Protein AF-A0A497BP34-F1 (afdb_monomer_lite)

Radius of gyration: 18.58 Å; chains: 1; bounding box: 38×30×48 Å

pLDDT: mean 90.64, std 9.7, range [40.34, 97.56]

Structure (mmCIF, N/CA/C/O backbone):
data_AF-A0A497BP34-F1
#
_entry.id   AF-A0A497BP34-F1
#
loop_
_atom_site.group_PDB
_atom_site.id
_atom_site.type_symbol
_atom_site.label_atom_id
_atom_site.label_alt_id
_atom_site.label_comp_id
_atom_site.label_asym_id
_atom_site.label_entity_id
_atom_site.label_seq_id
_atom_site.pdbx_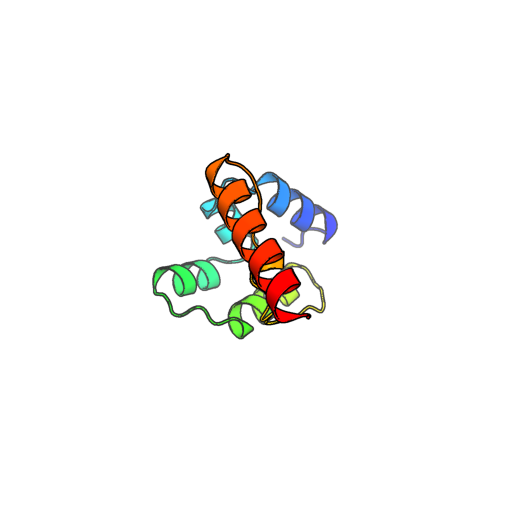PDB_ins_code
_atom_site.Cartn_x
_atom_site.Cartn_y
_atom_site.Cartn_z
_atom_site.occupancy
_atom_site.B_iso_or_equiv
_atom_site.auth_seq_id
_atom_site.auth_comp_id
_atom_site.auth_asym_id
_atom_site.auth_atom_id
_atom_site.pdbx_PDB_model_num
ATOM 1 N N . MET A 1 1 ? -18.124 9.944 16.589 1.00 40.34 1 MET A N 1
ATOM 2 C CA . MET A 1 1 ? -18.042 11.121 15.702 1.00 40.34 1 MET A CA 1
ATOM 3 C C . MET A 1 1 ? -18.083 10.592 14.276 1.00 40.34 1 MET A C 1
ATOM 5 O O . MET A 1 1 ? -17.123 9.961 13.857 1.00 40.34 1 MET A O 1
ATOM 9 N N . ALA A 1 2 ? -19.239 10.672 13.617 1.00 47.81 2 ALA A N 1
ATOM 10 C CA . ALA A 1 2 ? -19.425 10.155 12.262 1.00 47.81 2 ALA A CA 1
ATOM 11 C C . ALA A 1 2 ? -19.014 11.253 11.274 1.00 47.81 2 ALA A C 1
ATOM 13 O O . ALA A 1 2 ? -19.752 12.214 11.089 1.00 47.81 2 ALA A O 1
ATOM 14 N N . LEU A 1 3 ? -17.803 11.151 10.726 1.00 60.31 3 LEU A N 1
ATOM 15 C CA . LEU A 1 3 ? -17.374 11.982 9.600 1.00 60.31 3 LEU A CA 1
ATOM 16 C C . LEU A 1 3 ? -18.170 11.554 8.364 1.00 60.31 3 LEU A C 1
ATOM 18 O O . LEU A 1 3 ? -18.424 10.360 8.182 1.00 60.31 3 LEU A O 1
ATOM 22 N N . SER A 1 4 ? -18.558 12.498 7.510 1.00 73.38 4 SER A N 1
ATOM 23 C CA . SER A 1 4 ? -19.110 12.133 6.205 1.00 73.38 4 SER A CA 1
ATOM 24 C C . SER A 1 4 ? -18.042 11.395 5.386 1.00 73.38 4 SER A C 1
ATOM 26 O O . SER A 1 4 ? -16.848 11.670 5.511 1.00 73.38 4 SER A O 1
ATOM 28 N N . GLN A 1 5 ? -18.449 10.454 4.528 1.00 75.62 5 GLN A N 1
ATOM 29 C CA . GLN A 1 5 ? -17.523 9.610 3.756 1.00 75.62 5 GLN A CA 1
ATOM 30 C C . GLN A 1 5 ? -16.435 10.439 3.042 1.00 75.62 5 GLN A C 1
ATOM 32 O O . GLN A 1 5 ? -15.255 10.096 3.077 1.00 75.62 5 GLN A O 1
ATOM 37 N N . ARG A 1 6 ? -16.811 11.585 2.457 1.00 78.19 6 ARG A N 1
ATOM 38 C CA . ARG A 1 6 ? -15.893 12.491 1.742 1.00 78.19 6 ARG A CA 1
ATOM 39 C C . ARG A 1 6 ? -14.850 13.136 2.654 1.00 78.19 6 ARG A C 1
ATOM 41 O O . ARG A 1 6 ? -13.714 13.324 2.226 1.00 78.19 6 ARG A O 1
ATOM 48 N N . GLU A 1 7 ? -15.219 13.474 3.886 1.00 86.81 7 GLU A N 1
ATOM 49 C CA . GLU A 1 7 ? -14.294 14.063 4.860 1.00 86.81 7 GLU A CA 1
ATOM 50 C C . GLU A 1 7 ? -13.231 13.054 5.271 1.00 86.81 7 GLU A C 1
ATOM 52 O O . GLU A 1 7 ? -12.051 13.384 5.263 1.00 86.81 7 GLU A O 1
ATOM 57 N N . LEU A 1 8 ? -13.620 11.801 5.508 1.00 87.44 8 LEU A N 1
ATOM 58 C CA . LEU A 1 8 ? -12.672 10.746 5.847 1.00 87.44 8 LEU A CA 1
ATOM 59 C C . LEU A 1 8 ? -11.676 10.467 4.712 1.00 87.44 8 LEU A C 1
ATOM 61 O O . LEU A 1 8 ? -10.476 10.349 4.960 1.00 87.44 8 LEU A O 1
ATOM 65 N N . TRP A 1 9 ? -12.149 10.393 3.465 1.00 88.00 9 TRP A N 1
ATOM 66 C CA . TRP A 1 9 ? -11.270 10.260 2.298 1.00 88.00 9 TRP A CA 1
ATOM 67 C C . TRP A 1 9 ? -10.287 11.427 2.185 1.00 88.00 9 TRP A C 1
ATOM 69 O O . TRP A 1 9 ? -9.096 11.220 1.932 1.00 88.00 9 TRP A O 1
ATOM 79 N N . ARG A 1 10 ? -10.770 12.655 2.398 1.00 91.31 10 ARG A N 1
ATOM 80 C CA . ARG A 1 10 ? -9.934 13.857 2.392 1.00 91.31 10 ARG A CA 1
ATOM 81 C C . ARG A 1 10 ? -8.884 13.817 3.501 1.00 91.31 10 ARG A C 1
ATOM 83 O O . ARG A 1 10 ? -7.717 14.081 3.224 1.00 91.31 10 ARG A O 1
ATOM 90 N N . ASP A 1 11 ? -9.268 13.442 4.715 1.00 92.44 11 ASP A N 1
ATOM 91 C CA . ASP A 1 11 ? -8.377 13.408 5.876 1.00 92.44 11 ASP A CA 1
ATOM 92 C C . ASP A 1 11 ? -7.300 12.325 5.731 1.00 92.44 11 ASP A C 1
ATOM 94 O O . ASP A 1 11 ? -6.123 12.576 5.999 1.00 92.44 11 ASP A O 1
ATOM 98 N N . LEU A 1 12 ? -7.666 11.142 5.223 1.00 92.06 12 LEU A N 1
ATOM 99 C CA . LEU A 1 12 ? -6.712 10.074 4.904 1.00 92.06 12 LEU A CA 1
ATOM 100 C C . LEU A 1 12 ? -5.702 10.506 3.835 1.00 92.06 12 LEU A C 1
ATOM 102 O O . LEU A 1 12 ? -4.508 10.215 3.959 1.00 92.06 12 LEU A O 1
ATOM 106 N N . SER A 1 13 ? -6.175 11.224 2.813 1.00 92.75 13 SER A N 1
ATOM 107 C CA . SER A 1 13 ? -5.344 11.729 1.716 1.00 92.75 13 SER A CA 1
ATOM 108 C C . SER A 1 13 ? -4.399 12.839 2.183 1.00 92.75 13 SER A C 1
ATOM 110 O O . SER A 1 13 ? -3.216 12.840 1.835 1.00 92.75 13 SER A O 1
ATOM 112 N N . ALA A 1 14 ? -4.886 13.757 3.022 1.00 95.56 14 ALA A N 1
ATOM 113 C CA . ALA A 1 14 ? -4.069 14.795 3.646 1.00 95.56 14 ALA A CA 1
ATOM 114 C C . ALA A 1 14 ? -2.991 14.186 4.558 1.00 95.56 14 ALA A C 1
ATOM 116 O O . ALA A 1 14 ? -1.843 14.631 4.562 1.00 95.56 14 ALA A O 1
ATOM 117 N N . ALA A 1 15 ? -3.328 13.106 5.267 1.00 95.50 15 ALA A N 1
ATOM 118 C CA . ALA A 1 15 ? -2.418 12.375 6.138 1.00 95.50 15 ALA A CA 1
ATOM 119 C C . ALA A 1 15 ? -1.489 11.383 5.405 1.00 95.50 15 ALA A C 1
ATOM 121 O O . ALA A 1 15 ? -0.808 10.610 6.076 1.00 95.50 15 ALA A O 1
ATOM 122 N N . ARG A 1 16 ? -1.389 11.390 4.061 1.00 94.31 16 ARG A N 1
ATOM 123 C CA . ARG A 1 16 ? -0.614 10.390 3.281 1.00 94.31 16 ARG A CA 1
ATOM 124 C C . ARG A 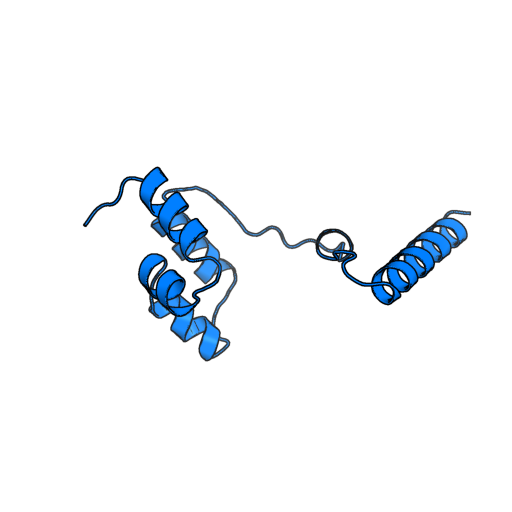1 16 ? 0.862 10.228 3.654 1.00 94.31 16 ARG A C 1
ATOM 126 O O . ARG A 1 16 ? 1.471 9.228 3.301 1.00 94.31 16 ARG A O 1
ATOM 133 N N . LYS A 1 17 ? 1.447 11.216 4.334 1.00 93.75 17 LYS A N 1
ATOM 134 C CA . LYS A 1 17 ? 2.844 11.201 4.803 1.00 93.75 17 LYS A CA 1
ATOM 135 C C . LYS A 1 17 ? 2.975 10.949 6.313 1.00 93.75 17 LYS A C 1
ATOM 137 O O . LYS A 1 17 ? 4.081 10.993 6.837 1.00 93.75 17 LYS A O 1
ATOM 142 N N . ASN A 1 18 ? 1.868 10.712 7.022 1.00 95.94 18 ASN A N 1
ATOM 143 C CA . ASN A 1 18 ? 1.833 10.516 8.470 1.00 95.94 18 ASN A CA 1
ATOM 144 C C . ASN A 1 18 ? 1.155 9.185 8.828 1.00 95.94 18 ASN A C 1
ATOM 146 O O . ASN A 1 18 ? -0.064 9.103 8.998 1.00 95.94 18 ASN A O 1
ATOM 150 N N . ALA A 1 19 ? 1.975 8.146 8.999 1.00 92.75 19 ALA A N 1
ATOM 151 C CA . ALA A 1 19 ? 1.509 6.796 9.304 1.00 92.75 19 ALA A CA 1
ATOM 152 C C . ALA A 1 19 ? 0.698 6.715 10.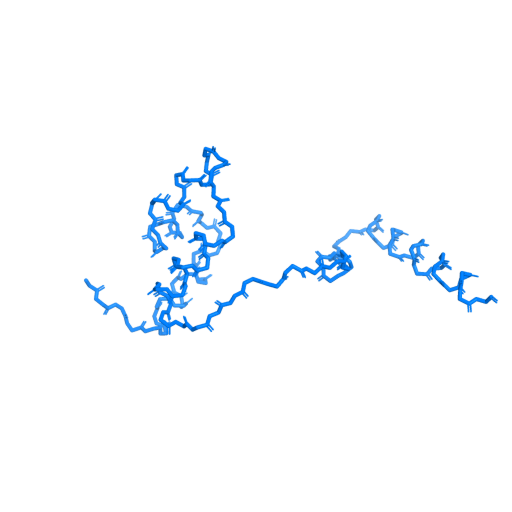612 1.00 92.75 19 ALA A C 1
ATOM 154 O O . ALA A 1 19 ? -0.313 6.019 10.667 1.00 92.75 19 ALA A O 1
ATOM 155 N N . LEU A 1 20 ? 1.086 7.460 11.655 1.00 94.62 20 LEU A N 1
ATOM 156 C CA . LEU A 1 20 ? 0.376 7.460 12.942 1.00 94.62 20 LEU A CA 1
ATOM 157 C C . LEU A 1 20 ? -1.014 8.091 12.827 1.00 94.62 20 LEU A C 1
ATOM 159 O O . LEU A 1 20 ? -1.972 7.622 13.445 1.00 94.62 20 LEU A O 1
ATOM 163 N N . GLN A 1 21 ? -1.142 9.147 12.026 1.00 94.31 21 GLN A N 1
ATOM 164 C CA . GLN A 1 21 ? -2.425 9.798 11.786 1.00 94.31 21 GLN A CA 1
ATOM 165 C C . GLN A 1 21 ? -3.350 8.911 10.949 1.00 94.31 21 GLN A C 1
ATOM 167 O O . GLN A 1 21 ? -4.521 8.758 11.298 1.00 94.31 21 GLN A O 1
ATOM 172 N N . GLN A 1 22 ? -2.821 8.233 9.928 1.00 93.81 22 GLN A N 1
ATOM 173 C CA . GLN A 1 22 ? -3.582 7.221 9.194 1.00 93.81 22 GLN A CA 1
ATOM 174 C C . GLN A 1 22 ? -4.001 6.050 10.088 1.00 93.81 22 GLN A C 1
ATOM 176 O O . GLN A 1 22 ? -5.152 5.627 10.032 1.00 93.81 22 GLN A O 1
ATOM 181 N N . ALA A 1 23 ? -3.125 5.572 10.977 1.00 93.94 23 ALA A N 1
ATOM 182 C CA . ALA A 1 23 ? -3.456 4.516 11.932 1.00 93.94 23 ALA A CA 1
ATOM 183 C C . ALA A 1 23 ? -4.579 4.926 12.899 1.00 93.94 23 ALA A C 1
ATOM 185 O O . ALA A 1 23 ? -5.395 4.087 13.275 1.00 93.94 23 ALA A O 1
ATOM 186 N N . ARG A 1 24 ? -4.668 6.206 13.283 1.00 93.19 24 ARG A N 1
ATOM 187 C CA . ARG A 1 24 ? -5.784 6.727 14.093 1.00 93.19 24 ARG A CA 1
ATOM 188 C C . ARG A 1 24 ? -7.102 6.771 13.317 1.00 93.19 24 ARG A C 1
ATOM 190 O O . ARG A 1 24 ? -8.124 6.389 13.877 1.00 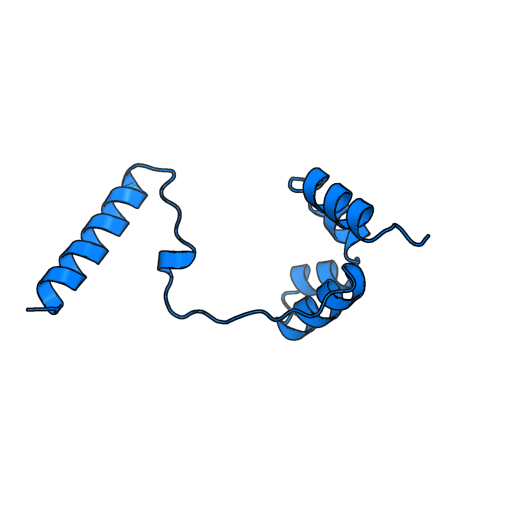93.19 24 ARG A O 1
ATOM 197 N N . LEU A 1 25 ? -7.071 7.199 12.053 1.00 92.06 25 LEU A N 1
ATOM 198 C CA . LEU A 1 25 ? -8.253 7.277 11.183 1.00 92.06 25 LEU A CA 1
ATOM 199 C C . LEU A 1 25 ? -8.772 5.885 10.794 1.00 92.06 25 LEU A C 1
ATOM 201 O O . LEU A 1 25 ? -9.963 5.605 10.899 1.00 92.06 25 LEU A O 1
ATOM 205 N N . VAL A 1 26 ? -7.869 4.991 10.384 1.00 91.94 26 VAL A N 1
ATOM 206 C CA . VAL A 1 26 ? -8.213 3.629 9.967 1.00 91.94 26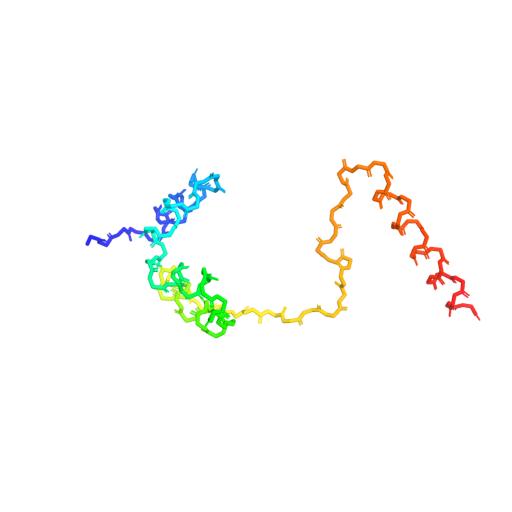 VAL A CA 1
ATOM 207 C C . VAL A 1 26 ? -8.464 2.742 11.173 1.00 91.94 26 VAL A C 1
ATOM 209 O O . VAL A 1 26 ? -9.432 1.999 11.163 1.00 91.94 26 VAL A O 1
ATOM 212 N N . GLY A 1 27 ? -7.658 2.809 12.231 1.00 91.44 27 GLY A N 1
ATOM 213 C CA . GLY A 1 27 ? -7.818 2.041 13.466 1.00 91.44 27 GLY A CA 1
ATOM 214 C C . GLY A 1 27 ? -6.522 1.386 13.947 1.00 91.44 27 GLY A C 1
ATOM 215 O O . GLY A 1 27 ? -5.869 0.647 13.209 1.00 91.44 27 GLY A O 1
ATOM 216 N N . LEU A 1 28 ? -6.209 1.577 15.233 1.00 93.38 28 LEU A N 1
ATOM 217 C CA . LEU A 1 28 ? -4.956 1.114 15.844 1.00 93.38 28 LEU A CA 1
ATOM 218 C C . LEU A 1 28 ? -4.776 -0.410 15.812 1.00 93.38 28 LEU A C 1
ATOM 220 O O . LEU A 1 28 ? -3.652 -0.881 15.699 1.00 93.38 28 LEU A O 1
ATOM 224 N N . GLY A 1 29 ? -5.860 -1.192 15.860 1.00 93.00 29 GLY A N 1
ATOM 225 C CA . GLY A 1 29 ? -5.772 -2.656 15.804 1.00 93.00 29 GLY A CA 1
ATOM 226 C C . GLY A 1 29 ? -5.176 -3.183 14.493 1.00 93.00 29 GLY A C 1
ATOM 227 O O . GLY A 1 29 ? -4.407 -4.139 14.515 1.00 93.00 29 GLY A O 1
ATOM 228 N N . LEU A 1 30 ? -5.478 -2.531 13.363 1.00 93.81 30 LEU A N 1
ATOM 229 C CA . LEU A 1 30 ? -4.902 -2.882 12.060 1.00 93.81 30 LEU A CA 1
ATOM 230 C C . LEU A 1 30 ? -3.399 -2.577 12.031 1.00 93.81 30 LEU A C 1
ATOM 232 O O . LEU A 1 30 ? -2.600 -3.392 11.581 1.00 93.81 30 LEU A O 1
ATOM 236 N N . PHE A 1 31 ? -3.026 -1.417 12.574 1.00 94.56 31 PHE A N 1
ATOM 237 C CA . PHE A 1 31 ? -1.638 -0.984 12.682 1.00 94.56 31 PHE A CA 1
ATOM 238 C C . PHE A 1 31 ? -0.815 -1.904 13.593 1.00 94.56 31 PHE A C 1
ATOM 240 O O . PHE A 1 31 ? 0.277 -2.315 13.219 1.00 94.56 31 PHE A O 1
ATOM 247 N N . LEU A 1 32 ? -1.356 -2.311 14.745 1.00 95.88 32 LEU A N 1
ATOM 248 C CA . LEU A 1 32 ? -0.690 -3.275 15.624 1.00 95.88 32 LEU A CA 1
ATOM 249 C C . LEU A 1 32 ? -0.481 -4.622 14.929 1.00 95.88 32 LEU A C 1
ATOM 251 O O . LEU A 1 32 ? 0.622 -5.153 14.994 1.00 95.88 32 LEU A O 1
ATOM 255 N N . LYS A 1 33 ? -1.498 -5.143 14.223 1.00 96.50 33 LYS A N 1
ATOM 256 C CA . LYS A 1 33 ? -1.367 -6.369 13.417 1.00 96.50 33 LYS A CA 1
ATOM 257 C C . LYS A 1 33 ? -0.267 -6.248 12.362 1.00 96.50 33 LYS A C 1
ATOM 259 O O . LYS A 1 33 ? 0.467 -7.212 12.168 1.00 96.50 33 LYS A O 1
ATOM 264 N N . LEU A 1 34 ? -0.139 -5.089 11.711 1.00 95.19 34 LEU A N 1
ATOM 265 C CA . LEU A 1 34 ? 0.931 -4.828 10.746 1.00 95.19 34 LEU A CA 1
ATOM 266 C C . LEU A 1 34 ? 2.311 -4.903 11.413 1.00 95.19 34 LEU A C 1
ATOM 268 O O . LEU A 1 34 ? 3.175 -5.621 10.920 1.00 95.19 34 LEU A O 1
ATOM 272 N N . LEU A 1 35 ? 2.496 -4.225 12.552 1.00 96.31 35 LEU A N 1
ATOM 273 C CA . LEU A 1 35 ? 3.778 -4.187 13.268 1.00 96.31 35 LEU A CA 1
ATOM 274 C C . LEU A 1 35 ? 4.248 -5.565 13.748 1.00 96.31 35 LEU A C 1
ATOM 276 O O . LEU A 1 35 ? 5.444 -5.835 13.758 1.00 96.31 35 LEU A O 1
ATOM 280 N N . ILE A 1 36 ? 3.319 -6.441 14.135 1.00 97.56 36 ILE A N 1
ATOM 281 C CA . ILE A 1 36 ? 3.635 -7.815 14.556 1.00 97.56 36 ILE A CA 1
ATOM 282 C C . ILE A 1 36 ? 3.602 -8.823 13.393 1.00 97.56 36 ILE A C 1
ATOM 284 O O . ILE A 1 36 ? 3.599 -10.026 13.642 1.00 97.56 36 ILE A O 1
ATOM 288 N N . HIS A 1 37 ? 3.523 -8.357 12.140 1.00 96.56 37 HIS A N 1
ATOM 289 C CA . HIS A 1 37 ? 3.416 -9.180 10.924 1.00 96.56 37 HIS A CA 1
ATOM 290 C C . HIS A 1 37 ? 2.254 -10.194 10.929 1.00 96.56 37 HIS A C 1
ATOM 292 O O . HIS A 1 37 ? 2.327 -11.252 10.310 1.00 96.56 37 HIS A O 1
ATOM 298 N N . ARG A 1 38 ? 1.151 -9.876 11.617 1.00 97.44 38 ARG A N 1
ATOM 299 C CA . ARG A 1 38 ? -0.071 -10.704 11.670 1.00 97.44 38 ARG A CA 1
ATOM 300 C C . ARG A 1 38 ? -1.235 -10.117 10.876 1.00 97.44 38 ARG A C 1
ATOM 302 O O . ARG A 1 38 ? -2.368 -10.561 11.046 1.00 97.44 38 ARG A O 1
ATOM 309 N N . LEU A 1 39 ? -0.985 -9.100 10.056 1.00 96.56 39 LEU A N 1
ATOM 310 C CA . LEU A 1 39 ? -2.010 -8.514 9.205 1.00 96.56 39 LEU A CA 1
ATOM 311 C C . LEU A 1 39 ? -2.234 -9.382 7.963 1.00 96.56 39 LEU A C 1
ATOM 313 O O . LEU A 1 39 ? -1.318 -9.558 7.165 1.00 96.56 39 LEU A O 1
ATOM 317 N N . SER A 1 40 ? -3.456 -9.882 7.780 1.00 96.31 40 SER A N 1
ATOM 318 C CA . SER A 1 40 ? -3.866 -10.538 6.536 1.00 96.31 40 SER A CA 1
ATOM 319 C C . SER A 1 40 ? -4.534 -9.555 5.566 1.00 96.31 40 SER A C 1
ATOM 321 O O . SER A 1 40 ? -5.025 -8.495 5.962 1.00 96.31 40 SER A O 1
ATOM 323 N N . LEU A 1 41 ? -4.614 -9.927 4.283 1.00 95.62 41 LEU A N 1
ATOM 324 C CA . LEU A 1 41 ? -5.385 -9.160 3.294 1.00 95.62 41 LEU A CA 1
ATOM 325 C C . LEU A 1 41 ? -6.864 -9.061 3.686 1.00 95.62 41 LEU A C 1
ATOM 327 O O . LEU A 1 41 ? -7.440 -7.980 3.616 1.00 95.62 41 LEU A O 1
ATOM 331 N N . SER A 1 42 ? -7.458 -10.150 4.185 1.00 95.69 42 SER A N 1
ATOM 332 C CA . SER A 1 42 ? -8.858 -10.152 4.619 1.00 95.69 42 SER A CA 1
ATOM 333 C C . SER A 1 42 ? -9.107 -9.196 5.790 1.00 95.69 42 SER A C 1
ATOM 335 O O . SER A 1 42 ? -10.141 -8.534 5.831 1.00 95.69 42 SER A O 1
ATOM 337 N N . ASP A 1 43 ? -8.161 -9.092 6.731 1.00 95.50 43 ASP A N 1
ATOM 338 C CA . ASP A 1 43 ? -8.236 -8.131 7.836 1.00 95.50 43 ASP A CA 1
ATOM 339 C C . ASP A 1 43 ? -8.244 -6.685 7.316 1.00 95.50 43 ASP A C 1
ATOM 341 O O . ASP A 1 43 ? -9.036 -5.856 7.775 1.00 95.50 43 ASP A O 1
ATOM 345 N N . ALA A 1 44 ? -7.366 -6.386 6.353 1.00 95.00 44 ALA A N 1
ATOM 346 C CA . ALA A 1 44 ? -7.277 -5.073 5.725 1.00 95.00 44 ALA A CA 1
ATOM 347 C C . ALA A 1 44 ? -8.553 -4.731 4.946 1.00 95.00 44 ALA A C 1
ATOM 349 O O . ALA A 1 44 ? -9.121 -3.661 5.157 1.00 95.00 44 ALA A O 1
ATOM 350 N N . GLU A 1 45 ? -9.053 -5.649 4.118 1.00 96.06 45 GLU A N 1
ATOM 351 C CA . GLU A 1 45 ? -10.292 -5.480 3.352 1.00 96.06 45 GLU A CA 1
ATOM 352 C C . GLU A 1 45 ? -11.485 -5.186 4.258 1.00 96.06 45 GLU A C 1
ATOM 354 O O . GLU A 1 45 ? -12.159 -4.173 4.075 1.00 96.06 45 GLU A O 1
ATOM 359 N N . GLN A 1 46 ? -11.721 -6.030 5.269 1.00 95.12 46 GLN A N 1
ATOM 360 C CA . GLN A 1 46 ? -12.837 -5.860 6.202 1.00 95.12 46 GLN A CA 1
ATOM 361 C C . GLN A 1 46 ? -12.762 -4.512 6.914 1.00 95.12 46 GLN A C 1
ATOM 363 O O . GLN A 1 46 ? -13.772 -3.816 7.057 1.00 95.12 46 GLN A O 1
ATOM 368 N N . ARG A 1 47 ? -11.562 -4.122 7.362 1.00 94.25 47 ARG A N 1
ATOM 369 C CA . ARG A 1 47 ? -11.386 -2.867 8.085 1.00 94.25 47 ARG A CA 1
ATOM 370 C C . ARG A 1 47 ? -11.589 -1.660 7.180 1.00 94.25 47 ARG A C 1
ATOM 372 O O . ARG A 1 47 ? -12.315 -0.752 7.570 1.00 94.25 47 ARG A O 1
ATOM 379 N N . ILE A 1 48 ? -10.971 -1.646 6.004 1.00 92.31 48 ILE A N 1
ATOM 380 C CA . ILE A 1 48 ? -11.032 -0.522 5.066 1.00 92.31 48 ILE A CA 1
ATOM 381 C C . ILE A 1 48 ? -12.441 -0.366 4.493 1.00 92.31 48 ILE A C 1
ATOM 383 O O . ILE A 1 48 ? -12.957 0.748 4.487 1.00 92.31 48 ILE A O 1
ATOM 387 N N . CYS A 1 49 ? -13.107 -1.463 4.119 1.00 93.88 49 CYS A N 1
ATOM 388 C CA . CYS A 1 49 ? -14.499 -1.434 3.664 1.00 93.88 49 CYS A CA 1
ATOM 389 C C . CYS A 1 49 ? -15.430 -0.849 4.730 1.00 93.88 49 CYS A C 1
ATOM 391 O O . CYS A 1 49 ? -16.266 -0.007 4.421 1.00 93.88 49 CYS A O 1
ATOM 393 N N . LYS A 1 50 ? -15.243 -1.235 6.000 1.00 92.31 50 LYS A N 1
ATOM 394 C CA . LYS A 1 50 ? -16.023 -0.700 7.123 1.00 92.31 50 LYS A CA 1
ATOM 395 C C . LYS A 1 50 ? -15.732 0.775 7.403 1.00 92.31 50 LYS A C 1
ATOM 397 O O . LYS A 1 50 ? -16.644 1.518 7.740 1.00 92.31 50 LYS A O 1
ATOM 402 N N . VAL A 1 51 ? -14.466 1.182 7.334 1.00 90.44 51 VAL A N 1
ATOM 403 C CA . VAL A 1 51 ? -14.036 2.558 7.628 1.00 90.44 51 VAL A CA 1
ATOM 404 C C . VAL A 1 51 ? -14.511 3.515 6.540 1.00 90.44 51 VAL A C 1
ATOM 406 O O . VAL A 1 51 ? -15.034 4.575 6.854 1.00 90.44 51 VAL A O 1
ATOM 409 N N . LEU A 1 52 ? -14.363 3.128 5.275 1.00 89.19 52 LEU A N 1
ATOM 410 C CA . LEU A 1 52 ? -14.712 3.958 4.125 1.00 89.19 52 LEU A CA 1
ATOM 411 C C . LEU A 1 52 ? -16.173 3.804 3.686 1.00 89.19 52 LEU A C 1
ATOM 413 O O . LEU A 1 52 ? -16.599 4.532 2.797 1.00 89.19 52 LEU A O 1
ATOM 417 N N . ASP A 1 53 ? -16.925 2.879 4.285 1.00 89.75 53 ASP A N 1
ATOM 418 C CA . ASP A 1 53 ? -18.290 2.514 3.886 1.00 89.75 53 ASP A CA 1
ATOM 419 C C . ASP A 1 53 ? -18.387 2.176 2.387 1.00 89.75 53 ASP A C 1
ATOM 421 O O . ASP A 1 53 ? -19.187 2.717 1.624 1.00 89.75 53 ASP A O 1
ATOM 425 N N . VAL A 1 54 ? -17.477 1.311 1.935 1.00 91.75 54 VAL A N 1
ATOM 426 C CA . VAL A 1 54 ? -17.389 0.851 0.543 1.00 91.75 54 VAL A CA 1
ATOM 427 C C . VAL A 1 54 ? -17.373 -0.667 0.485 1.00 91.75 54 VAL A C 1
ATOM 429 O O . VAL A 1 54 ? -17.004 -1.344 1.442 1.00 91.75 54 VAL A O 1
ATOM 432 N N . ARG A 1 55 ? -17.721 -1.217 -0.679 1.00 93.81 55 ARG A N 1
ATOM 433 C CA . ARG A 1 55 ? -17.483 -2.628 -0.997 1.00 93.81 55 ARG A CA 1
ATOM 434 C C . ARG A 1 55 ? -16.243 -2.719 -1.875 1.00 93.81 55 ARG A C 1
ATOM 436 O O . ARG A 1 55 ? -16.256 -2.214 -2.993 1.00 93.81 55 ARG A O 1
ATOM 443 N N . GLY A 1 56 ? -15.193 -3.354 -1.372 1.00 93.25 56 GLY A N 1
ATOM 444 C CA . GLY A 1 56 ? -13.925 -3.512 -2.077 1.00 93.25 56 GLY A CA 1
ATOM 445 C C . GLY A 1 56 ? -13.233 -4.823 -1.722 1.00 93.25 56 GLY A C 1
ATOM 446 O O . GLY A 1 56 ? -13.592 -5.489 -0.750 1.00 93.25 56 GLY A O 1
ATOM 447 N N . ARG A 1 57 ? -12.250 -5.201 -2.538 1.00 96.38 57 ARG A N 1
ATOM 448 C CA . ARG A 1 57 ? -11.405 -6.381 -2.342 1.00 96.38 57 ARG A CA 1
ATOM 449 C C . ARG A 1 57 ? -10.020 -6.116 -2.933 1.00 96.38 57 ARG A C 1
ATOM 451 O O . ARG A 1 57 ? -9.920 -5.413 -3.937 1.00 96.38 57 ARG A O 1
ATOM 458 N N . ALA A 1 58 ? -8.978 -6.678 -2.332 1.00 94.81 58 ALA A N 1
ATOM 459 C CA . ALA A 1 58 ? -7.656 -6.732 -2.932 1.00 94.81 58 ALA A CA 1
ATOM 460 C C . ALA A 1 58 ? -7.648 -7.766 -4.067 1.00 94.81 58 ALA A C 1
ATOM 462 O O . ALA A 1 58 ? -8.169 -8.872 -3.929 1.00 94.81 58 ALA A O 1
ATOM 463 N N . VAL A 1 59 ? -7.044 -7.415 -5.198 1.00 94.12 59 VAL A N 1
ATOM 464 C CA . VAL A 1 59 ? -6.888 -8.321 -6.339 1.00 94.12 59 VAL A CA 1
ATOM 465 C C . VAL A 1 59 ? -5.420 -8.735 -6.394 1.00 94.12 59 VAL A C 1
ATOM 467 O O . VAL A 1 59 ? -4.590 -7.907 -6.771 1.00 94.12 59 VAL A O 1
ATOM 470 N N . PRO A 1 60 ? -5.063 -9.972 -5.993 1.00 92.62 60 PRO A N 1
ATOM 471 C CA . PRO A 1 60 ? -3.721 -10.486 -6.215 1.00 92.62 60 PRO A CA 1
ATOM 472 C C . PRO A 1 60 ? -3.433 -10.467 -7.713 1.00 92.62 60 PRO A C 1
ATOM 474 O O . PRO A 1 60 ? -4.201 -11.018 -8.502 1.00 92.62 60 PRO A O 1
ATOM 477 N N . PHE A 1 61 ? -2.347 -9.807 -8.096 1.00 93.81 61 PHE A N 1
ATOM 478 C CA . PHE A 1 61 ? -1.992 -9.616 -9.491 1.00 93.81 61 PHE A CA 1
ATOM 479 C C . PHE A 1 61 ? -0.589 -10.160 -9.736 1.00 93.81 61 PHE A C 1
ATOM 481 O O . PHE A 1 61 ? 0.351 -9.805 -9.029 1.00 93.81 61 PHE A O 1
ATOM 488 N N . SER A 1 62 ? -0.466 -11.061 -10.710 1.00 92.94 62 SER A N 1
ATOM 489 C CA . SER A 1 62 ? 0.771 -11.811 -10.973 1.00 92.94 62 SER A CA 1
ATOM 490 C C . SER A 1 62 ? 1.793 -11.049 -11.815 1.00 92.94 62 SER A C 1
ATOM 492 O O . SER A 1 62 ? 2.886 -11.559 -12.030 1.00 92.94 62 SER A O 1
ATOM 494 N N . TYR A 1 63 ? 1.441 -9.857 -12.292 1.00 90.44 63 TYR A N 1
ATOM 495 C CA . TYR A 1 63 ? 2.271 -9.039 -13.168 1.00 90.44 63 TYR A CA 1
ATOM 496 C C . TYR A 1 63 ? 2.901 -7.904 -12.349 1.00 90.44 63 TYR A C 1
ATOM 498 O O . TYR A 1 63 ? 2.230 -6.897 -12.085 1.00 90.44 63 TYR A O 1
ATOM 506 N N . PRO A 1 64 ? 4.154 -8.062 -11.885 1.00 87.88 64 PRO A N 1
ATOM 507 C CA . PRO A 1 64 ? 4.823 -7.067 -11.050 1.00 87.88 64 PRO A CA 1
ATOM 508 C C . PRO A 1 64 ? 5.000 -5.717 -11.757 1.00 87.88 64 PRO A C 1
ATOM 510 O O . PRO A 1 64 ? 5.080 -4.692 -11.084 1.00 87.88 64 PRO A O 1
ATOM 513 N N . GLU A 1 65 ? 4.994 -5.693 -13.093 1.00 88.50 65 GLU A N 1
ATOM 514 C CA . GLU A 1 65 ? 5.087 -4.477 -13.904 1.00 88.50 65 GLU A CA 1
ATOM 515 C C . GLU A 1 65 ? 3.991 -3.447 -13.600 1.00 88.50 65 GLU A C 1
ATOM 517 O O . GLU A 1 65 ? 4.227 -2.254 -13.751 1.00 88.50 65 GLU A O 1
ATOM 522 N N . VAL A 1 66 ? 2.818 -3.868 -13.110 1.00 91.00 66 VAL A N 1
ATOM 523 C CA . VAL A 1 66 ? 1.748 -2.935 -12.712 1.00 91.00 66 VAL A CA 1
ATOM 524 C C . VAL A 1 66 ? 2.112 -2.103 -11.480 1.00 91.00 66 VAL A C 1
ATOM 526 O O . VAL A 1 66 ? 1.562 -1.021 -11.298 1.00 91.00 66 VAL A O 1
ATOM 529 N N . GLY A 1 67 ? 3.009 -2.598 -10.624 1.00 89.75 67 GLY A N 1
ATOM 530 C CA . GLY A 1 67 ? 3.445 -1.903 -9.410 1.00 89.75 67 GLY A CA 1
ATOM 531 C C . GLY A 1 67 ? 4.827 -1.257 -9.512 1.00 89.75 67 GLY A C 1
ATOM 532 O O . GLY A 1 67 ? 5.292 -0.690 -8.525 1.00 89.75 67 GLY A O 1
ATOM 533 N N . MET A 1 68 ? 5.510 -1.384 -10.652 1.00 91.56 68 MET A N 1
ATOM 534 C CA . MET A 1 68 ? 6.866 -0.875 -10.835 1.00 91.56 68 MET A CA 1
ATOM 535 C C . MET A 1 68 ? 6.843 0.503 -11.505 1.00 91.56 68 MET A C 1
ATOM 537 O O . MET A 1 68 ? 6.641 0.608 -12.711 1.00 91.56 68 MET A O 1
ATOM 541 N N . ASP A 1 69 ? 7.141 1.548 -10.735 1.00 93.81 69 ASP A N 1
ATOM 542 C CA . ASP A 1 69 ? 7.374 2.892 -11.270 1.00 93.81 69 ASP A CA 1
ATOM 543 C C . ASP A 1 69 ? 8.835 3.081 -11.732 1.00 93.81 69 ASP A C 1
ATOM 545 O O . ASP A 1 69 ? 9.770 2.452 -11.218 1.00 93.81 69 ASP A O 1
ATOM 549 N N . VAL A 1 70 ? 9.045 3.979 -12.702 1.00 94.50 70 VAL A N 1
ATOM 550 C CA . VAL A 1 70 ? 10.373 4.369 -13.212 1.00 94.50 70 VAL A CA 1
ATOM 551 C C . VAL A 1 70 ? 10.728 5.765 -12.699 1.00 94.50 70 VAL A C 1
ATOM 553 O O . VAL A 1 70 ? 10.550 6.769 -13.384 1.00 94.50 70 VAL A O 1
ATOM 556 N N . ASP A 1 71 ? 11.256 5.823 -11.482 1.00 96.12 71 ASP A N 1
ATOM 557 C CA . ASP A 1 71 ? 11.691 7.060 -10.822 1.00 96.12 71 ASP A CA 1
ATOM 558 C C . ASP A 1 71 ? 13.180 7.381 -11.056 1.00 96.12 71 ASP A C 1
ATOM 560 O O . ASP A 1 71 ? 13.626 8.513 -10.860 1.00 96.12 71 ASP A O 1
ATOM 564 N N . LYS A 1 72 ? 13.988 6.376 -11.416 1.00 95.75 72 LYS A N 1
ATOM 565 C CA . LYS A 1 72 ? 15.458 6.424 -11.452 1.00 95.75 72 LYS A CA 1
ATOM 566 C C . LYS A 1 72 ? 16.020 5.755 -12.713 1.00 95.75 72 LYS A C 1
ATOM 568 O O . LYS A 1 72 ? 15.428 4.795 -13.204 1.00 95.75 72 LYS A O 1
ATOM 573 N N . PRO A 1 73 ? 17.211 6.166 -13.197 1.00 95.31 73 PRO A N 1
ATOM 574 C CA . PRO A 1 73 ? 17.791 5.625 -14.431 1.00 95.31 73 PRO A CA 1
ATOM 575 C C . PRO A 1 73 ? 17.940 4.096 -14.463 1.00 95.31 73 PRO A C 1
ATOM 577 O O . PRO A 1 73 ? 17.568 3.476 -15.451 1.00 95.31 73 PRO A O 1
ATOM 580 N N . PHE A 1 74 ? 18.380 3.463 -13.371 1.00 94.81 74 PHE A N 1
ATOM 581 C CA . PHE A 1 74 ? 18.519 2.000 -13.332 1.00 94.81 74 PHE A CA 1
ATOM 582 C C . PHE A 1 74 ? 17.170 1.258 -13.435 1.00 94.81 74 PHE A C 1
ATOM 584 O O . PHE A 1 74 ? 17.125 0.109 -13.859 1.00 94.81 74 PHE A O 1
ATOM 591 N N . GLN A 1 75 ? 16.052 1.893 -13.057 1.00 95.44 75 GLN A N 1
ATOM 592 C CA . GLN A 1 75 ? 14.724 1.287 -13.211 1.00 95.44 75 GLN A CA 1
ATOM 593 C C . GLN A 1 75 ? 14.330 1.219 -14.687 1.00 95.44 75 GLN A C 1
ATOM 595 O O . GLN A 1 75 ? 13.718 0.242 -15.108 1.00 95.44 75 GLN A O 1
ATOM 600 N N . LEU A 1 76 ? 14.744 2.205 -15.491 1.00 94.44 76 LEU A N 1
ATOM 601 C CA . LEU A 1 76 ? 14.555 2.175 -16.941 1.00 94.44 76 LEU A CA 1
ATOM 602 C C . LEU A 1 76 ? 15.339 1.026 -17.586 1.00 94.44 76 LEU A C 1
ATOM 604 O O . LEU A 1 76 ? 14.838 0.390 -18.510 1.00 94.44 76 LEU A O 1
ATOM 608 N N . GLU A 1 77 ? 16.549 0.750 -17.097 1.00 95.75 77 GLU A N 1
ATOM 609 C CA . GLU A 1 77 ? 17.363 -0.377 -17.567 1.00 95.75 77 GLU A CA 1
ATOM 610 C C . GLU A 1 77 ? 16.675 -1.721 -17.288 1.00 95.75 77 GLU A C 1
ATOM 612 O O . GLU A 1 77 ? 16.593 -2.554 -18.188 1.00 95.75 77 GLU A O 1
ATOM 617 N N . ILE A 1 78 ? 16.096 -1.895 -16.093 1.00 94.31 78 ILE A N 1
ATOM 618 C CA . ILE A 1 78 ? 15.317 -3.093 -15.737 1.00 94.31 78 ILE A CA 1
ATOM 619 C C . ILE A 1 78 ? 14.119 -3.273 -16.682 1.00 94.31 78 ILE A C 1
ATOM 621 O O . ILE A 1 78 ? 13.920 -4.361 -17.219 1.00 94.31 78 ILE A O 1
ATOM 625 N N . VAL A 1 79 ? 13.338 -2.211 -16.918 1.00 93.38 79 VAL A N 1
ATOM 626 C CA . VAL A 1 79 ? 12.158 -2.280 -17.798 1.00 93.38 79 VAL A CA 1
ATOM 627 C C . VAL A 1 79 ? 12.553 -2.632 -19.231 1.00 93.38 79 VAL A C 1
ATOM 629 O O . VAL A 1 79 ? 11.904 -3.468 -19.854 1.00 93.38 79 VAL A O 1
ATOM 632 N N . ARG A 1 80 ? 13.622 -2.024 -19.759 1.00 94.00 80 ARG A N 1
ATOM 633 C CA . ARG A 1 80 ? 14.115 -2.328 -21.112 1.00 94.00 80 ARG A CA 1
ATOM 634 C C . ARG A 1 80 ? 14.516 -3.790 -21.248 1.00 94.00 80 ARG A C 1
ATOM 636 O O . ARG A 1 80 ? 14.040 -4.445 -22.168 1.00 94.00 80 ARG A O 1
ATOM 643 N N . ALA A 1 81 ? 15.313 -4.300 -20.309 1.00 94.44 81 ALA A N 1
ATOM 644 C CA . ALA A 1 81 ? 15.756 -5.690 -20.329 1.00 94.44 81 ALA A CA 1
ATOM 645 C C . ALA A 1 81 ? 14.571 -6.673 -20.320 1.00 94.44 81 ALA A C 1
ATOM 647 O O . ALA A 1 81 ? 14.552 -7.623 -21.101 1.00 94.44 81 ALA A O 1
A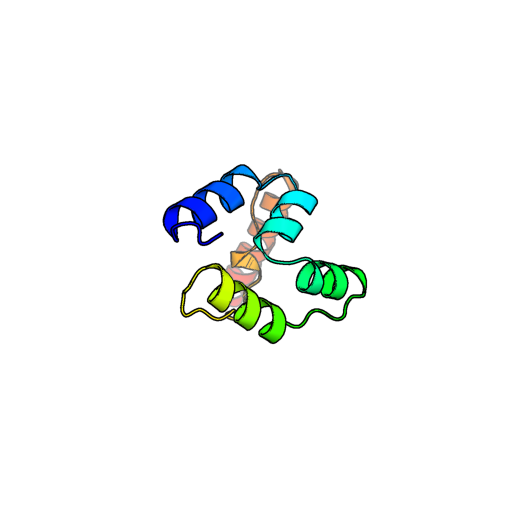TOM 648 N N . GLU A 1 82 ? 13.555 -6.420 -19.488 1.00 92.69 82 GLU A N 1
ATOM 649 C CA . GLU A 1 82 ? 12.349 -7.256 -19.416 1.00 92.69 82 GLU A CA 1
ATOM 650 C C . GLU A 1 82 ? 11.529 -7.207 -20.719 1.00 92.69 82 GLU A C 1
ATOM 652 O O . GLU A 1 82 ? 11.114 -8.247 -21.235 1.00 92.69 82 GLU A O 1
ATOM 657 N N . LEU A 1 83 ? 11.303 -6.015 -21.285 1.00 90.50 83 LEU A N 1
ATOM 658 C CA . LEU A 1 83 ? 10.525 -5.859 -22.520 1.00 90.50 83 LEU A CA 1
ATOM 659 C C . LEU A 1 83 ? 11.234 -6.464 -23.740 1.00 90.50 83 LEU A C 1
ATOM 661 O O . LEU A 1 83 ? 10.582 -7.100 -24.569 1.00 90.50 83 LEU A O 1
ATOM 665 N N . GLU A 1 84 ? 12.555 -6.305 -23.841 1.00 94.75 84 GLU A N 1
ATOM 666 C CA . GLU A 1 84 ? 13.369 -6.899 -24.907 1.00 94.75 84 GLU A CA 1
ATOM 667 C C . GLU A 1 84 ? 13.382 -8.430 -24.815 1.00 94.75 84 GLU A C 1
ATOM 669 O O . GLU A 1 84 ? 13.156 -9.107 -25.821 1.00 94.75 84 GLU A O 1
ATOM 674 N N . ALA A 1 85 ? 13.554 -8.990 -23.612 1.00 92.62 85 ALA A N 1
ATOM 675 C CA . ALA A 1 85 ? 13.494 -10.434 -23.395 1.00 92.62 85 ALA A CA 1
ATOM 676 C C . ALA A 1 85 ? 12.123 -11.014 -23.781 1.00 92.62 85 ALA A C 1
ATOM 678 O O . ALA A 1 85 ? 12.045 -12.053 -24.437 1.00 92.62 85 ALA A O 1
ATOM 679 N N . ARG A 1 86 ? 11.026 -10.329 -23.431 1.00 88.88 86 ARG A N 1
ATOM 680 C CA . ARG A 1 86 ? 9.671 -10.741 -23.832 1.00 88.88 86 ARG A CA 1
ATOM 681 C C . ARG A 1 86 ? 9.467 -10.692 -25.343 1.00 88.88 86 ARG A C 1
ATOM 683 O O . ARG A 1 86 ? 8.862 -11.612 -25.884 1.00 88.88 86 ARG A O 1
ATOM 690 N N . ALA A 1 87 ? 9.968 -9.657 -26.018 1.00 90.19 87 ALA A N 1
ATOM 691 C CA . ALA A 1 87 ? 9.879 -9.546 -27.473 1.00 90.19 87 ALA A CA 1
ATOM 692 C C . ALA A 1 87 ? 10.651 -10.671 -28.179 1.00 90.19 87 ALA A C 1
ATOM 694 O O . ALA A 1 87 ? 10.146 -11.238 -29.144 1.00 90.19 87 ALA A O 1
ATOM 695 N N . ALA A 1 88 ? 11.832 -11.035 -27.670 1.00 89.06 88 ALA A N 1
ATOM 696 C CA . ALA A 1 88 ? 12.624 -12.142 -28.199 1.00 89.06 88 ALA A CA 1
ATOM 697 C C . ALA A 1 88 ? 11.955 -13.513 -27.992 1.00 89.06 88 ALA A C 1
ATOM 699 O O . ALA A 1 88 ? 12.046 -14.366 -28.864 1.00 89.06 88 ALA A O 1
ATOM 700 N N . ASN A 1 89 ? 11.257 -13.711 -26.869 1.00 86.25 89 ASN A N 1
ATOM 701 C CA . ASN A 1 89 ? 10.540 -14.956 -26.559 1.00 86.25 89 ASN A CA 1
ATOM 702 C C . ASN A 1 89 ? 9.181 -15.092 -27.274 1.00 86.25 89 ASN A C 1
ATOM 704 O O . ASN A 1 89 ? 8.548 -16.143 -27.184 1.00 86.25 89 ASN A O 1
ATOM 708 N N . ALA A 1 90 ? 8.693 -14.025 -27.912 1.00 76.19 90 ALA A N 1
ATOM 709 C CA . ALA A 1 90 ? 7.431 -14.015 -28.654 1.00 76.19 90 ALA A CA 1
ATOM 710 C C . ALA A 1 90 ? 7.592 -14.402 -30.139 1.00 76.19 90 ALA A C 1
ATOM 712 O O . ALA A 1 90 ? 6.589 -14.474 -30.853 1.00 76.19 90 ALA A O 1
ATOM 713 N N . VAL A 1 91 ? 8.833 -14.624 -30.588 1.00 55.00 91 VAL A N 1
ATOM 714 C CA . VAL A 1 91 ? 9.223 -15.090 -31.931 1.00 55.00 91 VAL A CA 1
ATOM 715 C C . VAL A 1 91 ? 9.600 -16.564 -31.855 1.00 55.00 91 VAL A C 1
ATOM 717 O O . VAL A 1 91 ? 9.164 -17.316 -32.755 1.00 55.00 91 VAL A O 1
#

Secondary structure (DSSP, 8-state):
----HHHHHHHHHHTTT-HHHHHHHH-HHHHHHHHTT---HHHHHHHHHHHHT--------S-GGGG----SHHHHHHHHHHHHHHHHHT-

Sequence (91 aa):
MALSQRELWRDLSAARKNALQQARLVGLGLFLKLLIHRLSLSDAEQRICKVLDVRGRAVPFSYPEVGMDVDKPFQLEIVRAELEARAANAV

Foldseek 3Di:
DDDDLVVLVVQCVVCVVPPVSNCVQLHVVQVVCVVVVNHDQVNVQVSCCVSNVHHDHDDDDPDCVVVQDDPDPVSVVVVVVVVVVVVVVVD